Protein AF-A0A1F2TJN7-F1 (afdb_monomer)

pLDDT: mean 94.35, std 7.01, range [57.03, 97.94]

Solvent-accessible surface area (backbone atoms only 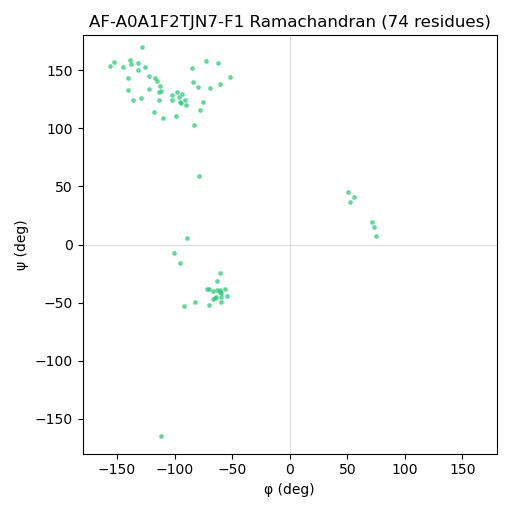— not comparable to full-atom values): 4468 Å² total; per-residue (Å²): 129,58,71,52,93,61,35,36,53,75,42,70,41,80,41,79,54,71,95,59,24,31,46,33,45,32,25,29,36,36,57,92,75,73,42,77,47,81,44,74,42,27,30,44,76,92,37,80,48,101,56,86,64,83,69,56,70,70,57,45,51,52,51,51,53,48,22,45,75,72,45,49,73,39,82,132

Radius of gyration: 12.48 Å; Cα contacts (8 Å, |Δi|>4): 134; chains: 1; bounding box: 28×26×27 Å

Structure (mmCIF, N/CA/C/O backbone):
data_AF-A0A1F2TJN7-F1
#
_entry.id   AF-A0A1F2TJN7-F1
#
loop_
_atom_site.group_PDB
_atom_site.id
_atom_site.type_symbol
_atom_site.label_atom_id
_atom_site.label_alt_id
_atom_site.label_comp_id
_atom_si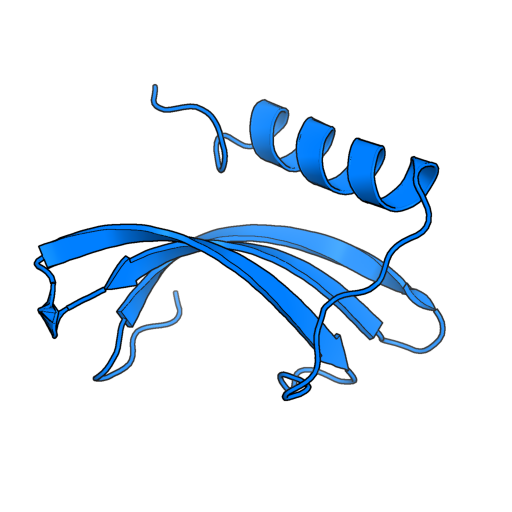te.label_asym_id
_atom_site.label_entity_id
_atom_site.label_seq_id
_atom_site.pdbx_PDB_ins_code
_atom_site.Cartn_x
_atom_site.Cartn_y
_atom_site.Cartn_z
_atom_site.occupancy
_atom_site.B_iso_or_equiv
_atom_site.auth_seq_id
_atom_site.auth_comp_id
_atom_site.auth_asym_id
_atom_site.auth_atom_id
_atom_site.pdbx_PDB_model_num
ATOM 1 N N . MET A 1 1 ? -12.621 -8.761 -2.579 1.00 62.16 1 MET A N 1
ATOM 2 C CA . MET A 1 1 ? -12.556 -7.925 -1.362 1.00 62.16 1 MET A CA 1
ATOM 3 C C . MET A 1 1 ? -12.041 -8.799 -0.232 1.00 62.16 1 MET A C 1
ATOM 5 O O . MET A 1 1 ? -12.607 -9.864 -0.022 1.00 62.16 1 MET A O 1
ATOM 9 N N . ARG A 1 2 ? -10.924 -8.431 0.404 1.00 87.19 2 ARG A N 1
ATOM 10 C CA . ARG A 1 2 ? -10.291 -9.245 1.452 1.00 87.19 2 ARG A CA 1
ATOM 11 C C . ARG A 1 2 ? -10.859 -8.847 2.811 1.00 87.19 2 ARG A C 1
ATOM 13 O O . ARG A 1 2 ? -10.709 -7.698 3.210 1.00 87.19 2 ARG A O 1
ATOM 20 N N . ASP A 1 3 ? -11.480 -9.785 3.510 1.00 95.50 3 ASP A N 1
ATOM 21 C CA . ASP A 1 3 ? -12.029 -9.579 4.850 1.00 95.50 3 ASP A CA 1
ATOM 22 C C . ASP A 1 3 ? -11.527 -10.687 5.779 1.00 95.50 3 ASP A C 1
ATOM 24 O O . ASP A 1 3 ? -11.626 -11.866 5.446 1.00 95.50 3 ASP A O 1
ATOM 28 N N . THR A 1 4 ? -10.929 -10.311 6.906 1.00 94.31 4 THR A N 1
ATOM 29 C CA . THR A 1 4 ? -10.390 -11.240 7.911 1.00 94.31 4 THR A CA 1
ATOM 30 C C . THR A 1 4 ? -10.922 -10.880 9.292 1.00 94.31 4 THR A C 1
ATOM 32 O O . THR A 1 4 ? -11.482 -9.800 9.482 1.00 94.31 4 THR A O 1
ATOM 35 N N . ASP A 1 5 ? -10.708 -11.732 10.293 1.00 96.62 5 ASP A N 1
ATOM 36 C CA . ASP A 1 5 ? -11.095 -11.428 11.681 1.00 96.62 5 ASP A CA 1
ATOM 37 C C . ASP A 1 5 ? -10.401 -10.173 12.234 1.00 96.62 5 ASP A C 1
ATOM 39 O O . ASP A 1 5 ? -10.930 -9.494 13.112 1.00 96.62 5 ASP A O 1
ATOM 43 N N . TYR A 1 6 ? -9.238 -9.821 11.681 1.00 94.56 6 TYR A N 1
ATOM 44 C CA . TYR A 1 6 ? -8.484 -8.636 12.074 1.00 94.56 6 TYR A CA 1
ATOM 45 C C . TYR A 1 6 ? -8.991 -7.354 11.395 1.00 94.56 6 TYR A C 1
ATOM 47 O O . TYR A 1 6 ? -9.206 -6.336 12.063 1.00 94.56 6 TYR A O 1
ATOM 55 N N . ALA A 1 7 ? -9.164 -7.373 10.068 1.00 97.19 7 ALA A N 1
ATOM 56 C CA . ALA A 1 7 ? -9.488 -6.171 9.306 1.00 97.19 7 ALA A CA 1
ATOM 57 C C . ALA A 1 7 ? -10.202 -6.462 7.979 1.00 97.19 7 ALA A C 1
ATOM 59 O O . ALA A 1 7 ? -9.981 -7.494 7.344 1.00 97.19 7 ALA A O 1
ATOM 60 N N . THR A 1 8 ? -10.982 -5.486 7.519 1.00 97.50 8 THR A N 1
ATOM 61 C CA . THR A 1 8 ? -11.601 -5.481 6.186 1.00 97.50 8 THR A CA 1
ATOM 62 C C . THR A 1 8 ? -10.817 -4.555 5.258 1.00 97.50 8 THR A C 1
ATOM 64 O O . THR A 1 8 ? -10.560 -3.406 5.613 1.00 97.50 8 THR A O 1
ATOM 67 N N . LEU A 1 9 ? -10.426 -5.029 4.072 1.00 96.62 9 LEU A N 1
ATOM 68 C CA . LEU A 1 9 ? -9.823 -4.195 3.029 1.00 96.62 9 LEU A CA 1
ATOM 69 C C . LEU A 1 9 ? -10.907 -3.351 2.349 1.00 96.62 9 LEU A C 1
ATOM 71 O O . LEU A 1 9 ? -11.857 -3.908 1.803 1.00 96.62 9 LEU A O 1
ATOM 75 N N . ILE A 1 10 ? -10.737 -2.030 2.369 1.00 95.75 10 ILE A N 1
ATOM 76 C CA . ILE A 1 10 ? -11.652 -1.062 1.750 1.00 95.75 10 ILE A CA 1
ATOM 77 C C . ILE A 1 10 ? -11.202 -0.767 0.319 1.00 95.75 10 ILE A C 1
ATOM 79 O O . ILE A 1 10 ? -11.978 -0.907 -0.621 1.00 95.75 10 ILE A O 1
ATOM 83 N N . SER A 1 11 ? -9.937 -0.383 0.154 1.00 95.44 11 SER A N 1
ATOM 84 C CA . SER A 1 11 ? -9.328 -0.094 -1.144 1.00 95.44 11 SER A CA 1
ATOM 85 C C . SER A 1 11 ? -7.826 -0.349 -1.096 1.00 95.44 11 SER A C 1
ATOM 87 O O . SER A 1 11 ? -7.220 -0.349 -0.023 1.00 95.44 11 SER A O 1
ATOM 89 N N . GLU A 1 12 ? -7.218 -0.596 -2.251 1.00 96.62 12 GLU A N 1
ATOM 90 C CA . GLU A 1 12 ? -5.774 -0.772 -2.365 1.00 96.62 12 GLU A CA 1
ATOM 91 C C . GLU A 1 12 ? -5.243 -0.209 -3.677 1.00 96.62 12 GLU A C 1
ATOM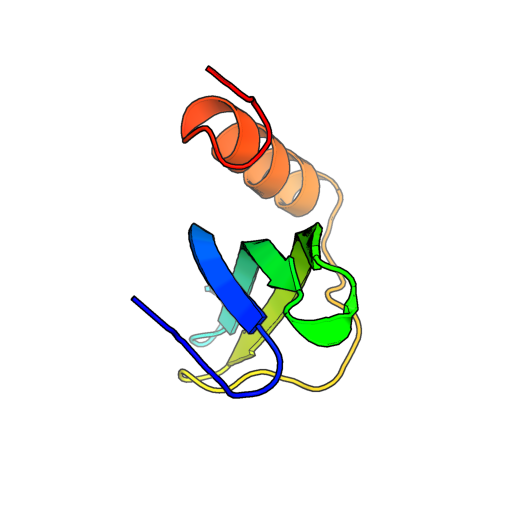 93 O O . GLU A 1 12 ? -5.934 -0.183 -4.695 1.00 96.62 12 GLU A O 1
ATOM 98 N N . VAL A 1 13 ? -3.981 0.191 -3.633 1.00 96.88 13 VAL A N 1
ATOM 99 C CA . VAL A 1 13 ? -3.131 0.391 -4.795 1.00 96.88 13 VAL A CA 1
ATOM 100 C C . VAL A 1 13 ? -2.035 -0.656 -4.751 1.00 96.88 13 VAL A C 1
ATOM 102 O O . VAL A 1 13 ? -1.424 -0.882 -3.707 1.00 96.88 13 VAL A O 1
ATOM 105 N N . VAL A 1 14 ? -1.766 -1.247 -5.912 1.00 96.81 14 VAL A N 1
ATOM 106 C CA . VAL A 1 14 ? -0.660 -2.175 -6.131 1.00 96.81 14 VAL A CA 1
ATOM 107 C C . VAL A 1 14 ? 0.333 -1.517 -7.083 1.00 96.81 14 VAL A C 1
ATOM 109 O O . VAL A 1 14 ? -0.038 -1.091 -8.180 1.00 96.81 14 VAL A O 1
ATOM 112 N N . LEU A 1 15 ? 1.588 -1.426 -6.656 1.00 97.00 15 LEU A N 1
ATOM 113 C CA . LEU A 1 15 ? 2.724 -1.048 -7.484 1.00 97.00 15 LEU A CA 1
ATOM 114 C C . LEU A 1 15 ? 3.597 -2.297 -7.686 1.00 97.00 15 LEU A C 1
ATOM 116 O O . LEU A 1 15 ? 4.232 -2.744 -6.728 1.00 97.00 15 LEU A O 1
ATOM 120 N N . PRO A 1 16 ? 3.627 -2.873 -8.900 1.00 96.00 16 PRO A N 1
ATOM 121 C CA . PRO A 1 16 ? 4.527 -3.976 -9.210 1.00 96.00 16 PRO A CA 1
ATOM 122 C C . PRO A 1 16 ? 5.991 -3.557 -9.039 1.00 96.00 16 PRO A C 1
ATOM 124 O O . PRO A 1 16 ? 6.381 -2.461 -9.448 1.00 96.00 16 PRO A O 1
ATOM 127 N N . LEU A 1 17 ? 6.782 -4.446 -8.449 1.00 91.88 17 LEU A N 1
ATOM 128 C CA . LEU A 1 17 ? 8.235 -4.376 -8.338 1.00 91.88 17 LEU A CA 1
ATOM 129 C C . LEU A 1 17 ? 8.857 -5.491 -9.210 1.00 91.88 17 LEU A C 1
ATOM 131 O O . LEU A 1 17 ? 8.196 -6.054 -10.086 1.00 91.88 17 LEU A O 1
ATOM 135 N N . GLU A 1 18 ? 10.138 -5.793 -9.008 1.00 90.31 18 GLU A N 1
ATOM 136 C CA . GLU A 1 18 ? 10.839 -6.873 -9.716 1.00 90.31 18 GLU A CA 1
ATOM 137 C C . GLU A 1 18 ? 10.398 -8.266 -9.220 1.00 90.31 18 GLU A C 1
ATOM 139 O O . GLU A 1 18 ? 9.867 -8.411 -8.122 1.00 90.31 18 GLU A O 1
ATOM 144 N N . ASP A 1 19 ? 10.591 -9.306 -10.037 1.00 91.00 19 ASP A N 1
ATOM 145 C CA . ASP A 1 19 ? 10.420 -10.720 -9.653 1.00 91.00 19 ASP A CA 1
ATOM 146 C C . ASP A 1 19 ? 9.078 -11.103 -8.990 1.00 91.00 19 ASP A C 1
ATOM 148 O O . ASP A 1 19 ? 9.020 -11.958 -8.100 1.00 91.00 19 ASP A O 1
ATOM 152 N N . GLY A 1 20 ? 7.974 -10.493 -9.435 1.00 90.19 20 GLY A N 1
ATOM 153 C CA . GLY A 1 20 ? 6.637 -10.791 -8.903 1.00 90.19 20 GLY A CA 1
ATOM 154 C C . GLY A 1 20 ? 6.414 -10.257 -7.485 1.00 90.19 20 GLY A C 1
ATOM 155 O O . GLY A 1 20 ? 5.533 -10.739 -6.761 1.00 90.19 20 GLY A O 1
ATOM 156 N N . GLU A 1 21 ? 7.232 -9.291 -7.074 1.00 95.94 21 GLU A N 1
ATOM 157 C CA . GLU A 1 21 ? 7.037 -8.523 -5.858 1.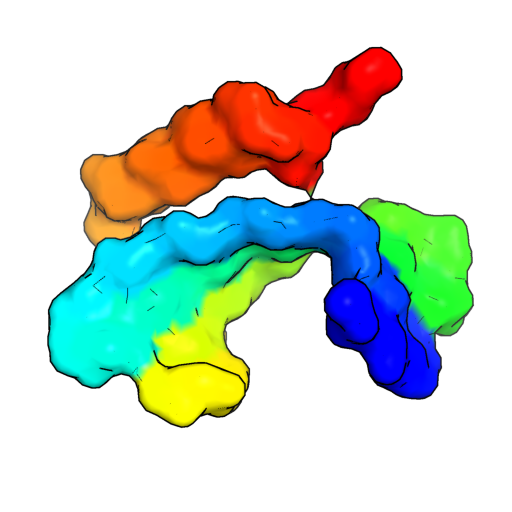00 95.94 21 GLU A CA 1
ATOM 158 C C . GLU A 1 21 ? 6.103 -7.338 -6.100 1.00 95.94 21 GLU A C 1
ATOM 160 O O . GLU A 1 21 ? 5.989 -6.801 -7.201 1.00 95.94 21 GLU A O 1
ATOM 165 N N . GLU A 1 22 ? 5.407 -6.927 -5.051 1.00 97.56 22 GLU A N 1
ATOM 166 C CA . GLU A 1 22 ? 4.451 -5.835 -5.099 1.00 97.56 22 GLU A CA 1
ATOM 167 C C . GLU A 1 22 ? 4.567 -4.990 -3.832 1.00 97.56 22 GLU A C 1
ATOM 169 O O . GLU A 1 22 ? 4.556 -5.499 -2.706 1.00 97.56 22 GLU A O 1
ATOM 174 N N . ALA A 1 23 ? 4.611 -3.678 -4.025 1.00 97.88 23 ALA A N 1
ATOM 175 C CA . ALA A 1 23 ? 4.381 -2.700 -2.980 1.00 97.88 23 ALA A CA 1
ATOM 176 C C . ALA A 1 23 ? 2.895 -2.346 -2.964 1.00 97.88 23 ALA A C 1
ATOM 178 O O . ALA A 1 23 ? 2.340 -1.925 -3.982 1.00 97.88 23 ALA A O 1
ATOM 179 N N . ARG A 1 24 ? 2.237 -2.503 -1.816 1.00 97.44 24 ARG A N 1
ATOM 180 C CA . ARG A 1 24 ? 0.821 -2.170 -1.668 1.00 97.44 24 ARG A CA 1
ATOM 181 C C . ARG A 1 24 ? 0.612 -1.030 -0.691 1.00 97.44 24 ARG A C 1
ATOM 183 O O . ARG A 1 24 ? 1.250 -0.964 0.359 1.00 97.44 24 ARG A O 1
ATOM 190 N N . LEU A 1 25 ? -0.324 -0.161 -1.047 1.00 97.75 25 LEU A N 1
ATOM 191 C CA . LEU A 1 25 ? -0.874 0.872 -0.185 1.00 97.75 25 LEU A CA 1
ATOM 192 C C . LEU A 1 25 ? -2.360 0.586 -0.015 1.00 97.75 25 LEU A C 1
ATOM 194 O O . LEU A 1 25 ? -3.124 0.635 -0.975 1.00 97.75 25 LEU A O 1
ATOM 198 N N . GLU A 1 26 ? -2.762 0.259 1.201 1.00 96.88 26 GLU A N 1
ATOM 199 C CA . GLU A 1 26 ? -4.066 -0.320 1.497 1.00 96.88 26 GLU A CA 1
ATOM 200 C C . GLU A 1 26 ? -4.805 0.567 2.499 1.00 96.88 26 GLU A C 1
ATOM 202 O O . GLU A 1 26 ? -4.250 0.952 3.527 1.00 96.88 26 GLU A O 1
ATOM 207 N N . ARG A 1 27 ? -6.081 0.847 2.240 1.00 96.62 27 ARG A N 1
ATOM 208 C CA . ARG A 1 27 ? -7.006 1.376 3.241 1.00 96.62 27 ARG A CA 1
ATOM 209 C C . ARG A 1 27 ? -7.773 0.213 3.841 1.00 96.62 27 ARG A C 1
ATOM 211 O O . ARG A 1 27 ? -8.454 -0.532 3.134 1.00 96.62 27 ARG A O 1
ATOM 218 N N . ILE A 1 28 ? -7.687 0.066 5.152 1.00 97.06 28 ILE A N 1
ATOM 219 C CA . ILE A 1 28 ? -8.320 -1.031 5.884 1.00 97.06 28 ILE A CA 1
ATOM 220 C C . ILE A 1 28 ? -9.200 -0.493 7.004 1.00 97.06 28 ILE A C 1
ATOM 222 O O . ILE A 1 28 ? -8.915 0.558 7.564 1.00 97.06 28 ILE A O 1
ATOM 226 N N . ARG A 1 29 ? -10.230 -1.245 7.385 1.00 97.38 29 ARG A N 1
ATOM 227 C CA . ARG A 1 29 ? -10.975 -1.058 8.631 1.00 97.38 29 ARG A CA 1
ATOM 228 C C . ARG A 1 29 ?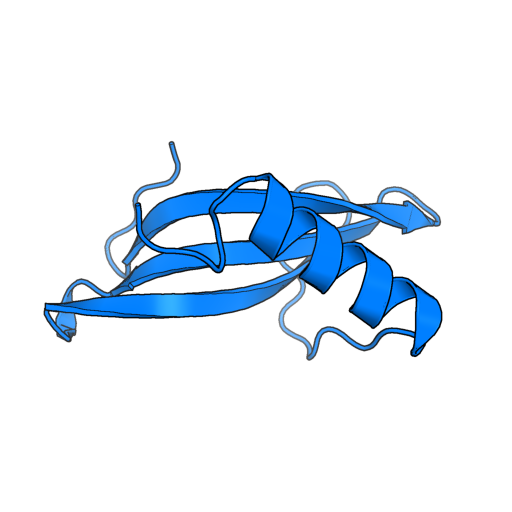 -10.464 -2.056 9.662 1.00 97.38 29 ARG A C 1
ATOM 230 O O . ARG A 1 29 ? -10.717 -3.251 9.515 1.00 97.38 29 ARG A O 1
ATOM 237 N N . VAL A 1 30 ? -9.774 -1.594 10.702 1.00 97.94 30 VAL A N 1
ATOM 238 C CA . VAL A 1 30 ? -9.341 -2.459 11.810 1.00 97.94 30 VAL A CA 1
ATOM 239 C C . VAL A 1 30 ? -10.532 -2.713 12.731 1.00 97.94 30 VAL A C 1
ATOM 241 O O . VAL A 1 30 ? -11.066 -1.779 13.333 1.00 97.94 30 VAL A O 1
ATOM 244 N N . LYS A 1 31 ? -10.970 -3.976 12.831 1.00 97.50 31 LYS A N 1
ATOM 245 C CA . LYS A 1 31 ? -12.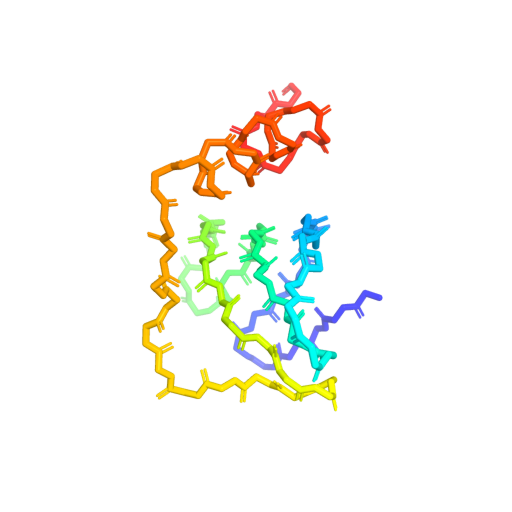231 -4.348 13.500 1.00 97.50 31 LYS A CA 1
ATOM 246 C C . LYS A 1 31 ? -12.198 -4.049 14.996 1.00 97.50 31 LYS A C 1
ATOM 248 O O . LYS A 1 31 ? -13.117 -3.418 15.507 1.00 97.50 31 LYS A O 1
ATOM 253 N N . ALA A 1 32 ? -11.110 -4.426 15.667 1.00 97.50 32 ALA A N 1
ATOM 254 C CA . ALA A 1 32 ? -10.946 -4.228 17.109 1.00 97.50 32 ALA A CA 1
ATOM 255 C C . ALA A 1 32 ? -10.919 -2.748 17.528 1.00 97.50 32 ALA A C 1
ATOM 257 O O . ALA A 1 32 ? -11.352 -2.413 18.624 1.00 97.50 32 ALA A O 1
ATOM 258 N N . LEU A 1 33 ? -10.417 -1.869 16.657 1.00 97.00 33 LEU A N 1
ATOM 259 C CA . LEU A 1 33 ? -10.295 -0.437 16.938 1.00 97.00 33 LEU A CA 1
ATOM 260 C C . LEU A 1 33 ? -11.484 0.368 16.415 1.00 97.00 33 LEU A C 1
ATOM 262 O O . LEU A 1 33 ? -11.658 1.521 16.794 1.00 97.00 33 LEU A O 1
ATOM 266 N N . GLY A 1 34 ? -12.286 -0.206 15.515 1.00 96.25 34 GLY A N 1
ATOM 267 C CA . GLY A 1 34 ? -13.359 0.530 14.865 1.00 96.25 34 GLY A CA 1
ATOM 268 C C . GLY A 1 34 ? -12.840 1.786 14.159 1.00 96.25 34 GLY A C 1
ATOM 269 O O . GLY A 1 34 ? -13.506 2.823 14.194 1.00 96.25 34 GLY A O 1
ATOM 270 N N . GLN A 1 35 ? -11.685 1.706 13.492 1.00 96.94 35 GLN A N 1
ATOM 271 C CA . GLN A 1 35 ? -11.118 2.826 12.735 1.00 96.94 35 GLN A CA 1
ATOM 272 C C . GLN A 1 35 ? -10.548 2.391 11.385 1.00 96.94 35 GLN A C 1
ATOM 274 O O . GLN A 1 35 ? -10.234 1.219 11.171 1.00 96.94 35 GLN A O 1
ATOM 279 N N . GLU A 1 36 ? -10.484 3.340 10.452 1.00 96.56 36 GLU A N 1
ATOM 280 C CA . GLU A 1 36 ? -9.759 3.144 9.199 1.00 96.56 36 GLU A CA 1
ATOM 281 C C . GLU A 1 36 ? -8.277 3.442 9.397 1.00 96.56 36 GLU A C 1
ATOM 283 O O . GLU A 1 36 ? -7.932 4.430 10.040 1.00 96.56 36 GLU A O 1
ATOM 288 N N . GLU A 1 37 ? -7.420 2.632 8.793 1.00 96.88 37 GLU A N 1
ATOM 289 C CA . GLU A 1 37 ? -5.973 2.815 8.810 1.00 96.88 37 GLU A CA 1
ATOM 290 C C . GLU A 1 37 ? -5.400 2.679 7.401 1.00 96.88 37 GLU A C 1
ATOM 292 O O . GLU A 1 37 ? -6.001 2.050 6.523 1.00 96.88 37 GLU A O 1
ATOM 297 N N . ILE A 1 38 ? -4.229 3.281 7.196 1.00 96.62 38 ILE A N 1
ATOM 298 C CA . ILE A 1 38 ? -3.440 3.136 5.976 1.00 96.62 38 ILE A CA 1
ATOM 299 C C . ILE A 1 38 ? -2.307 2.162 6.264 1.00 96.62 38 ILE A C 1
ATOM 301 O O . ILE A 1 38 ? -1.519 2.373 7.185 1.00 96.62 38 ILE A O 1
ATOM 305 N N . ARG A 1 39 ? -2.220 1.100 5.468 1.00 96.62 39 ARG A N 1
ATOM 306 C CA . ARG A 1 39 ? -1.173 0.088 5.563 1.00 96.62 39 ARG A CA 1
ATOM 307 C C . ARG A 1 39 ? -0.293 0.133 4.324 1.00 96.62 39 ARG A C 1
ATOM 309 O O . A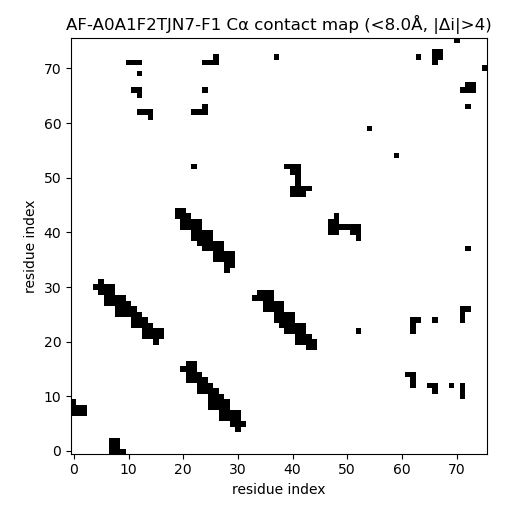RG A 1 39 ? -0.787 0.090 3.202 1.00 96.62 39 ARG A O 1
ATOM 316 N N . LEU A 1 40 ? 1.011 0.156 4.555 1.00 97.19 40 LEU A N 1
ATOM 317 C CA . LEU A 1 40 ? 2.028 -0.158 3.560 1.00 97.19 40 LEU A CA 1
ATOM 318 C C . LEU A 1 40 ? 2.423 -1.621 3.754 1.00 97.19 40 LEU A C 1
ATOM 320 O O . LEU A 1 40 ? 2.729 -2.024 4.879 1.00 97.19 40 LEU A O 1
ATOM 324 N N . SER A 1 41 ? 2.373 -2.428 2.699 1.00 96.69 41 SER A N 1
ATOM 325 C CA . SER A 1 41 ? 2.716 -3.847 2.793 1.00 96.69 41 SER A CA 1
ATOM 326 C C . SER A 1 41 ? 3.506 -4.329 1.582 1.00 96.69 41 SER A C 1
ATOM 328 O O . SER A 1 41 ? 3.282 -3.897 0.452 1.00 96.69 41 SER A O 1
ATOM 330 N N . TRP A 1 42 ? 4.451 -5.230 1.839 1.00 97.50 42 TRP A N 1
ATOM 331 C CA . TRP A 1 42 ? 5.218 -5.915 0.807 1.00 97.50 42 TRP A CA 1
ATOM 332 C C . TRP A 1 42 ? 4.606 -7.283 0.541 1.00 97.50 42 TRP A C 1
ATOM 334 O O . TRP A 1 42 ? 4.319 -8.039 1.473 1.00 97.50 42 TRP A O 1
ATOM 344 N N . TRP A 1 43 ? 4.404 -7.591 -0.734 1.00 96.62 43 TRP A N 1
ATOM 345 C CA . TRP A 1 43 ? 3.919 -8.878 -1.197 1.00 96.62 43 TRP A CA 1
ATOM 346 C C . TRP A 1 43 ? 4.911 -9.496 -2.170 1.00 96.62 43 TRP A C 1
ATOM 348 O O . TRP A 1 43 ? 5.535 -8.800 -2.963 1.00 96.62 43 TRP A O 1
ATOM 358 N N . LYS A 1 44 ? 5.031 -10.819 -2.125 1.00 96.12 44 LYS A N 1
ATOM 359 C CA . LYS A 1 44 ? 5.823 -11.603 -3.068 1.00 96.12 44 LYS A CA 1
ATOM 360 C C . LYS A 1 44 ? 5.036 -12.832 -3.475 1.00 96.12 44 LYS A C 1
ATOM 362 O O . LYS A 1 44 ? 4.605 -13.601 -2.612 1.00 96.12 44 LYS A O 1
ATOM 367 N N . ASN A 1 45 ? 4.836 -13.017 -4.779 1.00 93.81 45 ASN A N 1
ATOM 368 C CA . ASN A 1 45 ? 4.103 -14.163 -5.327 1.00 93.81 45 ASN A CA 1
ATOM 369 C C . ASN A 1 45 ? 2.736 -14.375 -4.642 1.00 93.81 45 ASN A C 1
ATOM 371 O O . ASN A 1 45 ? 2.398 -15.484 -4.228 1.00 93.81 45 ASN A O 1
ATOM 375 N N . GLY A 1 46 ? 1.981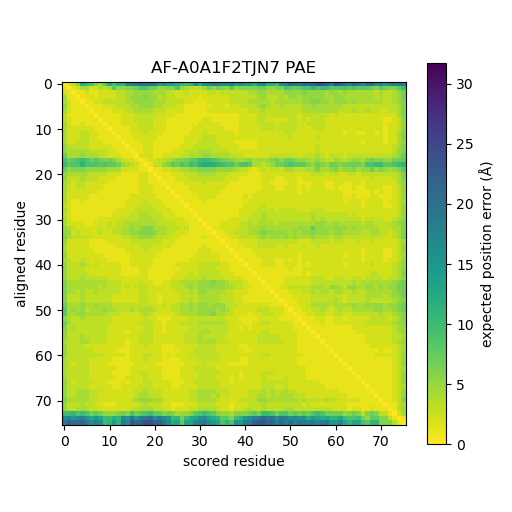 -13.289 -4.442 1.00 91.38 46 GLY A N 1
ATOM 376 C CA . GLY A 1 46 ? 0.647 -13.329 -3.834 1.00 91.38 46 GLY A CA 1
ATOM 377 C C . GLY A 1 46 ? 0.606 -13.549 -2.317 1.00 91.38 46 GLY A C 1
ATOM 378 O O . GLY A 1 46 ? -0.485 -13.697 -1.774 1.00 91.38 46 GLY A O 1
ATOM 379 N N . ASN A 1 47 ? 1.746 -13.537 -1.619 1.00 94.00 47 ASN A N 1
ATOM 380 C CA . ASN A 1 47 ? 1.815 -13.660 -0.160 1.00 94.00 47 ASN A CA 1
ATOM 381 C C . ASN A 1 47 ? 2.400 -12.400 0.477 1.00 94.00 47 ASN A C 1
ATOM 383 O O . ASN A 1 47 ? 3.343 -11.822 -0.059 1.00 94.00 47 ASN A O 1
ATOM 387 N N . ILE A 1 48 ? 1.886 -12.008 1.645 1.00 93.88 48 ILE A N 1
ATOM 388 C CA . ILE A 1 48 ? 2.466 -10.908 2.419 1.00 93.88 48 ILE A CA 1
ATOM 389 C C . ILE A 1 48 ? 3.825 -11.321 2.992 1.00 93.88 48 ILE A C 1
ATOM 391 O O . ILE A 1 48 ? 3.972 -12.406 3.560 1.00 93.88 48 ILE A O 1
ATOM 395 N N . VAL A 1 49 ? 4.815 -10.444 2.872 1.00 96.25 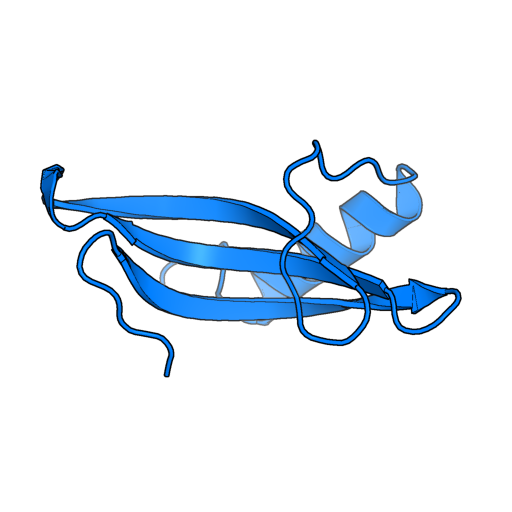49 VAL A N 1
ATOM 396 C CA . VAL A 1 49 ? 6.128 -10.619 3.486 1.00 96.25 49 VAL A CA 1
ATOM 397 C C . VAL A 1 49 ? 6.125 -9.882 4.830 1.00 96.25 49 VAL A C 1
ATOM 399 O O . VAL A 1 49 ? 5.883 -8.676 4.852 1.00 96.25 49 VAL A O 1
ATOM 402 N N . PRO A 1 50 ? 6.381 -10.555 5.970 1.00 94.19 50 PRO A N 1
ATOM 403 C CA . PRO A 1 50 ? 6.338 -9.942 7.300 1.00 94.19 50 PRO A CA 1
ATOM 404 C C . PRO A 1 50 ? 7.619 -9.142 7.583 1.00 94.19 50 PRO A C 1
ATOM 406 O O . PRO A 1 50 ? 8.378 -9.438 8.507 1.00 94.19 50 PRO A O 1
ATOM 409 N N . ARG A 1 51 ? 7.893 -8.152 6.737 1.00 94.00 51 ARG A N 1
ATOM 410 C CA . ARG A 1 51 ? 9.015 -7.218 6.830 1.00 94.00 51 ARG A CA 1
ATOM 411 C C . ARG A 1 51 ? 8.530 -5.813 6.469 1.00 94.00 51 ARG A C 1
ATOM 413 O O . ARG A 1 51 ? 7.498 -5.691 5.806 1.00 94.00 51 ARG A O 1
ATOM 420 N N . PRO A 1 52 ? 9.246 -4.762 6.899 1.00 95.62 52 PRO A N 1
ATOM 421 C CA . PRO A 1 52 ? 9.003 -3.419 6.395 1.00 95.62 52 PRO A CA 1
ATOM 422 C C . PRO A 1 52 ? 9.022 -3.390 4.864 1.00 95.62 52 PRO A C 1
ATOM 424 O O . PRO A 1 52 ? 9.776 -4.126 4.226 1.00 95.62 52 PRO A O 1
ATOM 427 N N . LEU A 1 53 ? 8.160 -2.553 4.290 1.00 96.62 53 LEU A N 1
ATOM 428 C CA . LEU A 1 53 ? 8.209 -2.229 2.874 1.00 96.62 53 LEU A CA 1
ATOM 429 C C . LEU A 1 53 ? 9.244 -1.118 2.684 1.00 96.62 53 LEU A C 1
ATOM 431 O O . LEU A 1 53 ? 8.958 0.046 2.965 1.00 96.62 53 LEU A O 1
ATOM 435 N N . ASP A 1 54 ? 10.421 -1.494 2.199 1.00 95.38 54 ASP A N 1
ATOM 436 C CA . ASP A 1 54 ? 11.483 -0.556 1.856 1.00 95.38 54 ASP A CA 1
ATOM 437 C C . ASP A 1 54 ? 11.387 -0.202 0.369 1.00 95.38 54 ASP A C 1
ATOM 439 O O . ASP A 1 54 ? 11.300 -1.079 -0.490 1.00 95.38 54 ASP A O 1
ATOM 443 N N . LEU A 1 55 ? 11.389 1.093 0.056 1.00 96.56 55 LEU A N 1
ATOM 444 C CA . LEU A 1 55 ? 11.285 1.607 -1.308 1.00 96.56 55 LEU A CA 1
ATOM 445 C C . LEU A 1 55 ? 12.357 2.663 -1.555 1.00 96.56 55 LEU A C 1
ATOM 447 O O . LEU A 1 55 ? 12.727 3.411 -0.649 1.00 96.56 55 LEU A O 1
ATOM 451 N N . SER A 1 56 ? 12.804 2.772 -2.807 1.00 96.50 56 SER A N 1
ATOM 452 C CA . SER A 1 56 ? 13.472 3.994 -3.250 1.00 96.50 56 SER A CA 1
ATOM 453 C C . SER A 1 56 ? 12.504 5.175 -3.168 1.00 96.50 56 SER A C 1
ATOM 455 O O . SER A 1 56 ? 11.284 5.003 -3.236 1.00 96.50 56 SER A O 1
ATOM 457 N N . GLU A 1 57 ? 13.044 6.388 -3.062 1.00 97.94 57 GLU A N 1
ATOM 458 C CA . GLU A 1 57 ? 12.235 7.608 -3.017 1.00 97.94 57 GLU A CA 1
ATOM 459 C C . GLU A 1 57 ? 11.284 7.713 -4.225 1.00 97.94 57 GLU A C 1
ATOM 461 O O . GLU A 1 57 ? 10.089 7.951 -4.057 1.00 97.94 57 GLU A O 1
ATOM 466 N N . ASP A 1 58 ? 11.776 7.429 -5.435 1.00 97.38 58 ASP A N 1
ATOM 467 C CA . ASP A 1 58 ? 10.962 7.436 -6.657 1.00 97.38 58 ASP A CA 1
ATOM 468 C C . ASP A 1 58 ? 9.800 6.436 -6.600 1.00 97.38 58 ASP A C 1
ATOM 470 O O . ASP A 1 58 ? 8.687 6.732 -7.043 1.00 97.38 58 ASP A O 1
ATOM 474 N N . ALA A 1 59 ? 10.045 5.228 -6.083 1.00 96.75 59 ALA A N 1
ATOM 475 C CA . ALA A 1 59 ? 9.011 4.206 -5.962 1.00 96.75 59 ALA A CA 1
ATOM 476 C C . ALA A 1 59 ? 7.981 4.580 -4.889 1.00 96.75 59 ALA A C 1
ATOM 478 O O . ALA A 1 59 ? 6.780 4.402 -5.107 1.00 96.75 59 ALA A O 1
ATOM 479 N N . LEU A 1 60 ? 8.431 5.165 -3.775 1.00 97.31 60 LEU A N 1
ATOM 480 C CA . LEU A 1 60 ? 7.550 5.696 -2.742 1.00 97.31 60 LEU A CA 1
ATOM 481 C C . LEU A 1 60 ? 6.636 6.782 -3.318 1.00 97.31 60 LEU A C 1
ATOM 483 O O . LEU A 1 60 ? 5.418 6.696 -3.165 1.00 97.31 60 LEU A O 1
ATOM 487 N N . TRP A 1 61 ? 7.186 7.760 -4.040 1.00 97.62 61 TRP A N 1
ATOM 488 C CA . TRP A 1 61 ? 6.380 8.827 -4.633 1.00 97.62 61 TRP A CA 1
ATOM 489 C C . TRP A 1 61 ? 5.384 8.312 -5.665 1.00 97.62 61 TRP A C 1
ATOM 491 O O . TRP A 1 61 ? 4.237 8.761 -5.670 1.00 97.62 61 TRP A O 1
ATOM 501 N N . LYS A 1 62 ? 5.762 7.326 -6.486 1.00 97.25 62 LYS A N 1
ATOM 502 C CA . LYS A 1 62 ? 4.825 6.657 -7.402 1.00 97.25 62 LYS A CA 1
ATOM 503 C C . LYS A 1 62 ? 3.675 5.991 -6.648 1.00 97.25 62 LYS A C 1
ATOM 505 O O . LYS A 1 62 ? 2.519 6.158 -7.040 1.00 97.25 62 LYS A O 1
ATOM 510 N N . LEU A 1 63 ? 3.972 5.272 -5.564 1.00 97.50 63 LEU A N 1
ATOM 511 C CA . LEU A 1 63 ? 2.960 4.595 -4.753 1.00 97.50 63 LEU A CA 1
ATOM 512 C C . LEU A 1 63 ? 1.999 5.598 -4.097 1.00 97.50 63 LEU A C 1
ATOM 514 O O . LEU A 1 63 ? 0.784 5.418 -4.164 1.00 97.50 63 LEU A O 1
ATOM 518 N N . ILE A 1 64 ? 2.529 6.678 -3.518 1.00 97.06 64 ILE A N 1
ATOM 519 C CA . ILE A 1 64 ? 1.732 7.734 -2.879 1.00 97.06 64 ILE A CA 1
ATOM 520 C C . ILE A 1 64 ? 0.884 8.492 -3.906 1.00 97.06 64 ILE A C 1
ATOM 522 O O . ILE A 1 64 ? -0.316 8.663 -3.692 1.00 97.06 64 ILE A O 1
ATOM 526 N N . ALA A 1 65 ? 1.462 8.904 -5.038 1.00 96.88 65 ALA A N 1
ATOM 527 C CA . ALA A 1 65 ? 0.737 9.612 -6.094 1.00 96.88 65 ALA A CA 1
ATOM 528 C C . ALA A 1 65 ? -0.416 8.768 -6.654 1.00 96.88 65 ALA A C 1
ATOM 530 O O . ALA A 1 65 ? -1.526 9.274 -6.849 1.00 96.88 65 ALA A O 1
ATOM 531 N N . LYS A 1 66 ? -0.184 7.464 -6.849 1.00 96.12 66 LYS A N 1
ATOM 532 C CA . LYS A 1 66 ? -1.237 6.529 -7.245 1.00 96.12 66 LYS A CA 1
ATOM 533 C C . LYS A 1 66 ? -2.276 6.354 -6.135 1.00 96.12 66 LYS A C 1
ATOM 535 O O . LYS A 1 66 ? -3.464 6.385 -6.417 1.00 96.12 66 LYS A O 1
ATOM 540 N N . GLY A 1 67 ? -1.850 6.281 -4.874 1.00 96.56 67 GLY A N 1
ATOM 541 C CA . GLY A 1 67 ? -2.736 6.269 -3.708 1.00 96.56 67 GLY A CA 1
ATOM 542 C C . GLY A 1 67 ? -3.676 7.472 -3.624 1.00 96.56 67 GLY A C 1
ATOM 543 O O . GLY A 1 67 ? -4.834 7.319 -3.249 1.00 96.56 67 GLY A O 1
ATOM 544 N N . ILE A 1 68 ? -3.197 8.662 -3.983 1.00 96.12 68 ILE A N 1
ATOM 545 C CA . ILE A 1 68 ? -4.007 9.885 -4.064 1.00 96.12 68 ILE A CA 1
ATOM 546 C C . ILE A 1 68 ? -4.976 9.802 -5.246 1.00 96.12 68 ILE A C 1
ATOM 548 O O . ILE A 1 68 ? -6.179 9.969 -5.065 1.00 96.12 68 ILE A O 1
ATOM 552 N N . THR A 1 69 ? -4.454 9.502 -6.438 1.00 94.62 69 THR A N 1
ATOM 553 C CA . THR A 1 69 ? -5.228 9.468 -7.692 1.00 94.62 69 THR A CA 1
ATOM 554 C C . THR A 1 69 ? -6.355 8.436 -7.643 1.00 94.62 69 THR A C 1
ATOM 556 O O . THR A 1 69 ? -7.467 8.716 -8.083 1.00 94.62 69 THR A O 1
ATOM 559 N N . ASP A 1 70 ? -6.092 7.275 -7.044 1.00 93.38 70 ASP A N 1
ATOM 560 C CA . ASP A 1 70 ? -7.041 6.165 -6.938 1.00 93.38 70 ASP A CA 1
ATOM 561 C C . ASP A 1 70 ? -7.919 6.262 -5.669 1.00 93.38 70 ASP A C 1
ATOM 563 O O . ASP A 1 70 ? -8.683 5.347 -5.363 1.00 93.38 70 ASP A O 1
ATOM 567 N N . GLY A 1 71 ? -7.813 7.351 -4.895 1.00 92.88 71 GLY A N 1
ATOM 568 C CA . GLY A 1 71 ? -8.664 7.601 -3.724 1.00 92.88 71 GLY A CA 1
ATOM 569 C C . GLY A 1 71 ? -8.365 6.724 -2.501 1.00 92.88 71 GLY A C 1
ATOM 570 O O . GLY A 1 71 ? -9.158 6.664 -1.564 1.00 92.88 71 GLY A O 1
ATOM 571 N N . VAL A 1 72 ? -7.217 6.044 -2.453 1.00 95.00 72 VAL A N 1
ATOM 572 C CA . VAL A 1 72 ? -6.778 5.323 -1.246 1.00 95.00 72 VAL A CA 1
ATOM 573 C C . VAL A 1 72 ? -6.342 6.303 -0.160 1.00 95.00 72 VAL A C 1
ATOM 575 O O . VAL A 1 72 ? -6.662 6.079 1.004 1.00 95.00 72 VAL A O 1
ATOM 578 N N . LEU A 1 73 ? -5.672 7.409 -0.506 1.00 94.56 73 LEU A N 1
ATOM 579 C CA . LEU A 1 73 ? -5.197 8.440 0.436 1.00 94.56 73 LEU A CA 1
ATOM 580 C C . LEU A 1 73 ? -6.075 9.691 0.511 1.00 94.56 73 LEU A C 1
ATOM 582 O O . LEU A 1 73 ? -5.869 10.522 1.392 1.00 94.56 73 LEU A O 1
ATOM 586 N N . CYS A 1 74 ? -7.076 9.812 -0.352 1.00 86.31 74 CYS A N 1
ATOM 587 C CA . CYS A 1 74 ? -8.032 10.911 -0.317 1.00 86.31 74 CYS A CA 1
ATOM 588 C C . CYS A 1 74 ? -9.399 10.369 0.078 1.00 86.31 74 CYS A C 1
ATOM 590 O O . CYS A 1 74 ? -9.843 9.356 -0.455 1.00 86.31 74 CYS A O 1
ATOM 592 N N . ARG A 1 75 ? -10.064 11.028 1.029 1.00 66.50 75 ARG A N 1
ATOM 593 C CA . ARG A 1 75 ? -11.498 10.807 1.217 1.00 66.50 75 ARG A CA 1
ATOM 594 C C . ARG A 1 75 ? -12.236 11.620 0.148 1.00 66.50 75 ARG A C 1
ATOM 596 O O . ARG A 1 75 ? -11.816 12.757 -0.078 1.00 66.50 75 ARG A O 1
ATOM 603 N N . PRO A 1 76 ? -13.253 11.055 -0.522 1.00 57.03 76 PRO A N 1
ATOM 604 C CA . PRO A 1 76 ? -14.191 11.863 -1.290 1.00 57.03 76 PRO A CA 1
ATOM 605 C C . PRO A 1 76 ? -14.922 12.865 -0.387 1.00 57.03 76 PRO A C 1
ATOM 607 O O . PRO A 1 76 ? -15.029 12.601 0.837 1.00 57.03 76 PRO A O 1
#

Nearest PDB structures (foldseek):
  4ok0-assembly1_A  TM=5.203E-01  e=7.955E-01  Helicobacter pylori J99
  5wxk-assembly1_B  TM=6.450E-01  e=1.737E+00  Neisseria meningitidis H44/76
  7pkw-assembly1_A  TM=4.783E-01  e=2.122E-01  Streptococcus thermophilus
  4c0f-assembly2_D  TM=4.932E-01  e=6.643E-01  Homo sapiens
  4ffe-assembly3_Z  TM=4.152E-01  e=2.490E+00  Cowpox virus

Secondary structure (DSSP, 8-state):
--B-SSEEEEEEEEEE-STTEEEEEEEEEETTTTEEEEEEEEEETTEEESS-----HHHHHHHHHHHHHTTSSS--

Foldseek 3Di:
DDDDPQKDWDDKDWDDDPQQKIWMWTWIQGPVVRDIDIDTFIDHPRHTDPDDDDDDPVSVCVRVVVCVVVCVPPDD

Mean predicted aligned error: 3.07 Å

Sequence (76 aa):
MRDTDYATLISEVVLPLEDGEEARLERIRVKALGQEEIRLSWWKNGNIVPRPLDLSEDALWKLIAKGITDGVLCRP